Protein AF-A0A6C0PAR4-F1 (afdb_monomer_lite)

pLDDT: mean 92.07, std 6.23, range [54.81, 97.44]

Secondary structure (DSSP, 8-state):
-EEEEEEEETTEEEEEEEEEPPTT-SS--HHHHHHHHHHHHHHHHTT--S-EEEEHHHHHHHH--

Radius of gyration: 11.72 Å; chains: 1; bounding box: 29×17×30 Å

Organism: NCBI:txid2704463

Foldseek 3Di:
DFDWDWDDAPAGIEIEGGQDDDPPDPDGDPVLVVLVVVVSVVCNVVVPHDYHYYYSVVSVVVPVD

Sequence (65 aa):
MSTTITRHYMGGTLVISDVPLPEGNTEISAEDQQLIDKYVHVLDELHILGDIDVAFYEVKSKFSS

Structure (mmCIF, N/CA/C/O backbone):
data_AF-A0A6C0PAR4-F1
#
_entry.id   AF-A0A6C0PAR4-F1
#
loop_
_atom_site.group_PDB
_atom_site.id
_atom_site.type_symbol
_atom_site.label_atom_id
_atom_site.label_alt_id
_atom_site.label_comp_id
_atom_site.label_asym_id
_atom_site.label_entity_id
_atom_site.label_seq_id
_atom_site.pdbx_PDB_ins_code
_atom_site.Cartn_x
_atom_site.Cartn_y
_atom_site.Cartn_z
_atom_site.occupancy
_atom_site.B_iso_or_equiv
_atom_site.auth_seq_id
_atom_site.auth_comp_id
_atom_site.auth_asym_id
_atom_site.auth_atom_id
_atom_site.pdbx_PDB_model_num
ATOM 1 N N . MET A 1 1 ? 10.288 4.243 -13.671 1.00 83.06 1 MET A N 1
ATOM 2 C CA . MET A 1 1 ? 8.895 3.830 -13.965 1.00 83.06 1 MET A CA 1
ATOM 3 C C . MET A 1 1 ? 8.214 3.550 -12.638 1.00 83.06 1 MET A C 1
ATOM 5 O O . MET A 1 1 ? 8.924 3.275 -11.677 1.00 83.06 1 MET A O 1
ATOM 9 N N . SER A 1 2 ? 6.893 3.653 -12.557 1.00 89.50 2 SER A N 1
ATOM 10 C CA . SER A 1 2 ? 6.142 3.284 -11.356 1.00 89.50 2 SER A CA 1
ATOM 11 C C . SER A 1 2 ? 5.082 2.242 -11.690 1.00 89.50 2 SER A C 1
ATOM 13 O O . SER A 1 2 ? 4.699 2.083 -12.850 1.00 89.50 2 SER A O 1
ATOM 15 N N . THR A 1 3 ? 4.646 1.509 -10.673 1.00 94.06 3 THR A N 1
ATOM 16 C CA . THR A 1 3 ? 3.575 0.521 -10.770 1.00 94.06 3 THR A CA 1
ATOM 17 C C . THR A 1 3 ? 2.545 0.731 -9.664 1.00 94.06 3 THR A C 1
ATOM 19 O O . THR A 1 3 ? 2.798 1.432 -8.683 1.00 94.06 3 THR A O 1
ATOM 22 N N . THR A 1 4 ? 1.373 0.127 -9.840 1.00 95.25 4 THR A N 1
ATOM 23 C CA . THR A 1 4 ? 0.334 0.040 -8.809 1.00 95.25 4 THR A CA 1
ATOM 24 C C . THR A 1 4 ? 0.377 -1.347 -8.186 1.00 95.25 4 THR A C 1
ATOM 26 O O . THR A 1 4 ? 0.463 -2.345 -8.903 1.00 95.25 4 THR A O 1
ATOM 29 N N . ILE A 1 5 ? 0.317 -1.416 -6.859 1.00 94.56 5 ILE A N 1
ATOM 30 C CA . ILE A 1 5 ? 0.289 -2.675 -6.115 1.00 94.56 5 ILE A CA 1
ATOM 31 C C . ILE A 1 5 ? -1.041 -2.808 -5.396 1.00 94.56 5 ILE A C 1
ATOM 33 O O . ILE A 1 5 ? -1.465 -1.904 -4.687 1.00 94.56 5 ILE A O 1
ATOM 37 N N . THR A 1 6 ? -1.660 -3.976 -5.532 1.00 96.38 6 THR A N 1
ATOM 38 C CA . THR A 1 6 ? -2.849 -4.353 -4.771 1.00 96.38 6 THR A CA 1
ATOM 39 C C . THR A 1 6 ? -2.481 -5.433 -3.756 1.00 96.38 6 THR A C 1
ATOM 41 O O . THR A 1 6 ? -1.783 -6.406 -4.073 1.00 96.38 6 THR A O 1
ATOM 44 N N . ARG A 1 7 ? -2.932 -5.253 -2.516 1.00 94.44 7 ARG A N 1
ATOM 45 C CA . ARG A 1 7 ? -2.781 -6.199 -1.408 1.00 94.44 7 ARG A CA 1
ATOM 46 C C . ARG A 1 7 ? -4.116 -6.383 -0.708 1.00 94.44 7 ARG A C 1
ATOM 48 O O . ARG A 1 7 ? -4.874 -5.437 -0.554 1.00 94.44 7 ARG A O 1
ATOM 55 N N . HIS A 1 8 ? -4.381 -7.601 -0.262 1.00 94.19 8 HIS A N 1
ATOM 56 C CA . HIS A 1 8 ? -5.541 -7.895 0.570 1.00 94.19 8 HIS A CA 1
ATOM 57 C C . HIS A 1 8 ? -5.105 -7.996 2.025 1.00 94.19 8 HIS A C 1
ATOM 59 O O . HIS A 1 8 ? -4.022 -8.507 2.312 1.00 94.19 8 HIS A O 1
ATOM 65 N N . TYR A 1 9 ? -5.961 -7.513 2.9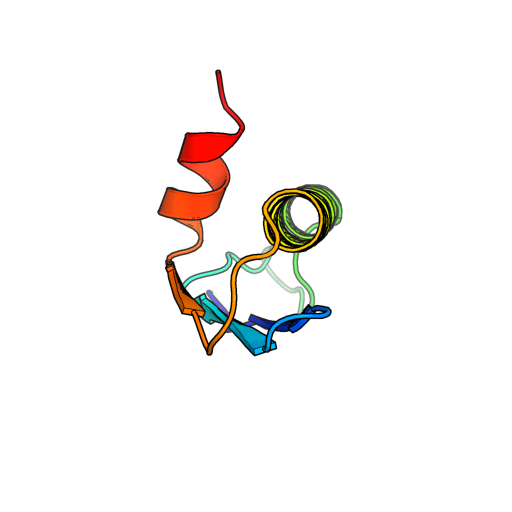14 1.00 93.12 9 TYR A N 1
ATOM 66 C CA . TYR A 1 9 ? -5.799 -7.584 4.362 1.00 93.12 9 TYR A CA 1
ATOM 67 C C . TYR A 1 9 ? -7.148 -7.975 4.990 1.00 93.12 9 TYR A C 1
ATOM 69 O O . TYR A 1 9 ? -8.149 -8.076 4.277 1.00 93.12 9 TYR A O 1
ATOM 77 N N . MET A 1 10 ? -7.211 -8.255 6.295 1.00 91.38 10 MET A N 1
ATOM 78 C CA . MET A 1 10 ? -8.421 -8.811 6.926 1.00 91.38 10 MET A CA 1
ATOM 79 C C . MET A 1 10 ? -9.667 -7.935 6.741 1.00 91.38 10 MET A C 1
ATOM 81 O O . MET A 1 10 ? -10.780 -8.459 6.703 1.00 91.38 10 MET A O 1
ATOM 85 N N . GLY A 1 11 ? -9.487 -6.617 6.654 1.00 89.88 11 GLY A N 1
ATOM 86 C CA . GLY A 1 11 ? -10.578 -5.650 6.585 1.00 89.88 11 GLY A CA 1
ATOM 87 C C . GLY A 1 11 ? -10.976 -5.183 5.186 1.00 89.88 11 GLY A C 1
ATOM 88 O O . GLY A 1 11 ? -11.996 -4.501 5.072 1.00 89.88 11 GLY A O 1
ATOM 89 N N . GLY A 1 12 ? -10.215 -5.528 4.141 1.00 95.00 12 GLY A N 1
ATOM 90 C CA . GLY A 1 12 ? -10.475 -5.058 2.779 1.00 95.00 12 GLY A CA 1
ATOM 91 C C . GLY A 1 12 ? -9.274 -5.154 1.838 1.00 95.00 12 GLY A C 1
ATOM 92 O O . GLY A 1 12 ? -8.423 -6.042 1.956 1.00 95.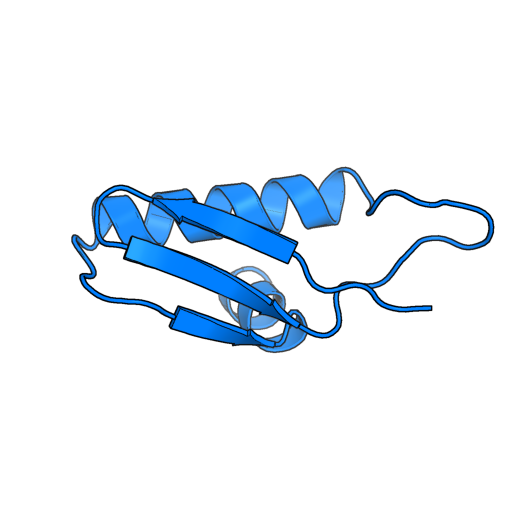00 12 GLY A O 1
ATOM 93 N N . THR A 1 13 ? -9.225 -4.242 0.867 1.00 96.75 13 THR A N 1
ATOM 94 C CA . THR A 1 13 ? -8.164 -4.175 -0.143 1.00 96.75 13 THR A CA 1
ATOM 95 C C . THR A 1 13 ? -7.369 -2.883 -0.012 1.00 96.75 13 THR A C 1
ATOM 97 O O . THR A 1 13 ? -7.924 -1.793 0.044 1.00 96.75 13 THR A O 1
ATOM 100 N N . LEU A 1 14 ? -6.048 -3.001 0.001 1.00 96.81 14 LEU A N 1
ATOM 101 C CA . LEU A 1 14 ? -5.110 -1.893 -0.055 1.00 96.81 14 LEU A CA 1
ATOM 102 C C . LEU A 1 14 ? -4.580 -1.752 -1.488 1.00 96.81 14 LEU A C 1
ATOM 104 O O . LEU A 1 14 ? -3.939 -2.665 -2.015 1.00 96.81 14 LEU A O 1
ATOM 108 N N . VAL A 1 15 ? -4.813 -0.598 -2.101 1.00 97.44 15 VAL A N 1
ATOM 109 C CA . VAL A 1 15 ? -4.287 -0.201 -3.407 1.00 97.44 15 VAL A CA 1
ATOM 110 C C . VAL A 1 15 ? -3.240 0.887 -3.198 1.00 97.44 15 VAL A C 1
ATOM 112 O O . VAL A 1 15 ? -3.493 1.910 -2.566 1.00 97.44 15 VAL A O 1
ATOM 115 N N . ILE A 1 16 ? -2.042 0.650 -3.724 1.00 96.62 16 ILE A N 1
ATOM 116 C CA . ILE A 1 16 ? -0.878 1.511 -3.533 1.00 96.62 16 ILE A CA 1
ATOM 117 C C . ILE A 1 16 ? -0.411 2.004 -4.894 1.00 96.62 16 ILE A C 1
ATOM 119 O O . ILE A 1 16 ? 0.070 1.207 -5.706 1.00 96.62 16 ILE A O 1
ATOM 123 N N . SER A 1 17 ? -0.547 3.303 -5.148 1.00 96.75 17 SER A N 1
ATOM 124 C CA . SER A 1 17 ? -0.092 3.927 -6.392 1.00 96.75 17 SER A CA 1
ATOM 125 C C . SER A 1 17 ? 1.367 4.376 -6.304 1.00 96.75 17 SER A C 1
ATOM 127 O O . SER A 1 17 ? 1.936 4.526 -5.222 1.00 96.75 17 SER A O 1
ATOM 129 N N . ASP A 1 18 ? 1.972 4.619 -7.467 1.00 94.88 18 ASP A N 1
ATOM 130 C CA . ASP A 1 18 ? 3.287 5.259 -7.598 1.00 94.88 18 ASP A CA 1
ATOM 131 C C . ASP A 1 18 ? 4.446 4.513 -6.921 1.00 94.88 18 ASP A C 1
ATOM 133 O O . ASP A 1 18 ? 5.432 5.121 -6.497 1.00 94.88 18 ASP A O 1
ATOM 137 N N . VAL A 1 19 ? 4.367 3.181 -6.853 1.00 94.12 19 VAL A N 1
ATOM 138 C CA . VAL A 1 19 ? 5.456 2.367 -6.305 1.00 94.12 19 VAL A CA 1
ATOM 139 C C . VAL A 1 19 ? 6.612 2.345 -7.313 1.00 94.12 19 VAL A C 1
ATOM 141 O O . VAL A 1 19 ? 6.399 1.954 -8.466 1.00 94.12 19 VAL A O 1
ATOM 144 N N . PRO A 1 20 ? 7.827 2.783 -6.941 1.00 93.12 20 PRO A N 1
ATOM 145 C CA . PRO A 1 20 ? 8.948 2.868 -7.862 1.00 93.12 20 PRO A CA 1
ATOM 146 C C . PRO A 1 20 ? 9.390 1.474 -8.315 1.00 93.12 20 PRO A C 1
ATOM 148 O O . PRO A 1 20 ? 9.572 0.564 -7.509 1.00 93.12 20 PRO A O 1
ATOM 151 N N . LEU A 1 21 ? 9.601 1.325 -9.622 1.00 92.12 21 LEU A N 1
ATOM 152 C CA . LEU A 1 21 ? 10.255 0.156 -10.198 1.00 92.12 21 LEU A CA 1
ATOM 153 C C . LEU A 1 21 ? 11.754 0.446 -10.372 1.00 92.12 21 LEU A C 1
ATOM 155 O O . LEU A 1 21 ? 12.092 1.474 -10.977 1.00 92.12 21 LEU A O 1
ATOM 159 N N . PRO A 1 22 ? 12.649 -0.439 -9.896 1.00 89.12 22 PRO A N 1
ATOM 160 C CA . PRO A 1 22 ? 14.071 -0.364 -10.196 1.00 89.12 22 PRO A CA 1
ATOM 161 C C . PRO A 1 22 ? 14.304 -0.391 -11.711 1.00 89.12 22 PRO A C 1
ATOM 163 O O . PRO A 1 22 ? 13.569 -1.043 -12.457 1.00 89.12 22 PRO A O 1
ATOM 166 N N . GLU A 1 23 ? 15.337 0.304 -12.185 1.00 85.62 23 GLU A N 1
ATOM 167 C CA . GLU A 1 23 ? 15.636 0.355 -13.619 1.00 85.62 23 GLU A CA 1
ATOM 168 C C . GLU A 1 23 ? 15.850 -1.052 -14.196 1.00 85.62 23 GLU A C 1
ATOM 170 O O . GLU A 1 23 ? 16.571 -1.875 -13.631 1.00 85.62 23 GLU A O 1
ATOM 175 N N . GLY A 1 24 ? 15.177 -1.340 -15.313 1.00 84.81 24 GLY A N 1
ATOM 176 C CA . GLY A 1 24 ? 15.240 -2.640 -15.986 1.00 84.81 24 GLY A CA 1
ATOM 177 C C . GLY A 1 24 ? 14.485 -3.782 -15.296 1.00 84.81 24 GLY A C 1
ATOM 178 O O . GLY A 1 24 ? 14.527 -4.898 -15.807 1.00 84.81 24 GLY A O 1
ATOM 179 N N . ASN A 1 25 ? 13.788 -3.529 -14.183 1.00 83.25 25 ASN A N 1
ATOM 180 C CA . ASN A 1 25 ? 13.028 -4.546 -13.457 1.00 83.25 25 ASN A CA 1
ATOM 181 C C . ASN A 1 25 ? 11.517 -4.392 -13.658 1.00 83.25 25 ASN A C 1
ATOM 183 O O . ASN A 1 25 ? 10.985 -3.291 -13.796 1.00 83.25 25 ASN A O 1
ATOM 187 N N . THR A 1 26 ? 10.820 -5.527 -13.643 1.00 84.12 26 THR A N 1
ATOM 188 C CA . THR A 1 26 ? 9.350 -5.605 -13.647 1.00 84.12 26 THR A CA 1
ATOM 189 C C . THR A 1 26 ? 8.762 -5.685 -12.241 1.00 84.12 26 THR A C 1
ATOM 191 O O . THR A 1 26 ? 7.549 -5.588 -12.073 1.00 84.12 26 THR A O 1
ATOM 194 N N . GLU A 1 27 ? 9.616 -5.877 -11.239 1.00 88.56 27 GLU A N 1
ATOM 195 C CA . GLU A 1 27 ? 9.257 -6.077 -9.840 1.00 88.56 27 GLU A CA 1
ATOM 196 C C . GLU A 1 27 ? 9.807 -4.935 -8.987 1.00 88.56 27 GLU A C 1
ATOM 198 O O . GLU A 1 27 ? 10.831 -4.336 -9.314 1.00 88.56 27 GLU A O 1
ATOM 203 N N . ILE A 1 28 ? 9.113 -4.625 -7.895 1.00 92.12 28 ILE A N 1
ATOM 204 C CA . ILE A 1 28 ? 9.560 -3.618 -6.931 1.00 92.12 28 ILE A CA 1
ATOM 205 C C . ILE A 1 28 ? 10.731 -4.139 -6.094 1.00 92.12 28 ILE A C 1
ATOM 207 O O . ILE A 1 28 ? 11.003 -5.338 -6.054 1.00 92.12 28 ILE A O 1
ATOM 211 N N . SER A 1 29 ? 11.432 -3.236 -5.409 1.00 92.62 29 SER A N 1
ATOM 212 C CA . SER A 1 29 ? 12.530 -3.638 -4.533 1.00 92.62 29 SER A CA 1
ATOM 213 C C . SER A 1 29 ? 12.028 -4.445 -3.325 1.00 92.62 29 SER A C 1
ATOM 215 O O . SER A 1 29 ? 10.909 -4.248 -2.845 1.00 92.62 29 SER A O 1
ATOM 217 N N . ALA A 1 30 ? 12.879 -5.326 -2.789 1.00 92.12 30 ALA A N 1
ATOM 218 C CA . ALA A 1 30 ? 12.565 -6.079 -1.572 1.00 92.12 30 ALA A CA 1
ATOM 219 C C . ALA A 1 30 ? 12.315 -5.157 -0.361 1.00 92.12 30 ALA A C 1
ATOM 221 O O . ALA A 1 30 ? 11.482 -5.472 0.484 1.00 92.12 30 ALA A O 1
ATOM 222 N N . GLU A 1 31 ? 12.999 -4.009 -0.294 1.00 91.69 31 GLU A N 1
ATOM 223 C CA . GLU A 1 31 ? 12.791 -2.998 0.752 1.00 91.69 31 GLU A CA 1
ATOM 224 C C . GLU A 1 31 ? 11.384 -2.391 0.665 1.00 91.69 31 GLU A C 1
ATOM 226 O O . GLU A 1 31 ? 10.664 -2.329 1.662 1.00 91.69 31 GLU A O 1
ATOM 231 N N . ASP A 1 32 ? 10.960 -1.993 -0.537 1.00 92.44 32 ASP A N 1
ATOM 232 C CA . ASP A 1 32 ? 9.625 -1.437 -0.746 1.00 92.44 32 ASP A CA 1
ATOM 233 C C . ASP A 1 32 ? 8.544 -2.497 -0.481 1.00 92.44 32 ASP A C 1
ATOM 235 O O . ASP A 1 32 ? 7.500 -2.188 0.094 1.00 92.44 32 ASP A O 1
ATOM 239 N N . GLN A 1 33 ? 8.812 -3.764 -0.816 1.00 92.94 33 GLN A N 1
ATOM 240 C CA . GLN A 1 33 ? 7.901 -4.872 -0.535 1.00 92.94 33 GLN A CA 1
ATOM 241 C C . GLN A 1 33 ? 7.723 -5.093 0.972 1.00 92.94 33 GLN A C 1
ATOM 243 O O . GLN A 1 33 ? 6.591 -5.170 1.444 1.00 92.94 33 GLN A O 1
ATOM 248 N N . GLN A 1 34 ? 8.815 -5.091 1.742 1.00 94.31 34 GLN A N 1
ATOM 249 C CA . GLN A 1 34 ? 8.761 -5.177 3.205 1.00 94.31 34 GLN A CA 1
ATOM 250 C C . GLN A 1 34 ? 7.975 -4.020 3.829 1.00 94.31 34 GLN A C 1
ATOM 252 O O . GLN A 1 34 ? 7.254 -4.212 4.808 1.00 94.31 34 GLN A O 1
ATOM 257 N N . LEU A 1 35 ? 8.101 -2.816 3.271 1.00 94.25 35 LEU A N 1
ATOM 258 C CA . LEU A 1 35 ? 7.396 -1.638 3.762 1.00 94.25 35 LEU A CA 1
ATOM 259 C C . LEU A 1 35 ? 5.883 -1.729 3.501 1.00 94.25 35 LEU A C 1
ATOM 261 O O . LEU A 1 35 ? 5.085 -1.383 4.373 1.00 94.25 35 LEU A O 1
ATOM 265 N N . ILE A 1 36 ? 5.490 -2.254 2.338 1.00 94.50 36 ILE A N 1
ATOM 266 C CA . ILE A 1 36 ? 4.090 -2.540 1.997 1.00 94.50 36 ILE A CA 1
ATOM 267 C C . ILE A 1 36 ? 3.511 -3.616 2.919 1.00 94.50 36 ILE A C 1
ATOM 269 O O . ILE A 1 36 ? 2.438 -3.416 3.488 1.00 94.50 36 ILE A O 1
ATOM 273 N N . ASP A 1 37 ? 4.226 -4.723 3.115 1.00 94.81 37 ASP A N 1
ATOM 274 C CA . ASP A 1 37 ? 3.769 -5.821 3.972 1.00 94.81 37 ASP A CA 1
ATOM 275 C C . ASP A 1 37 ? 3.640 -5.365 5.437 1.00 94.81 37 ASP A C 1
ATOM 277 O O . ASP A 1 37 ? 2.676 -5.705 6.125 1.00 94.81 37 ASP A O 1
ATOM 281 N N . LYS A 1 38 ? 4.552 -4.502 5.906 1.00 95.38 38 LYS A N 1
ATOM 282 C CA . LYS A 1 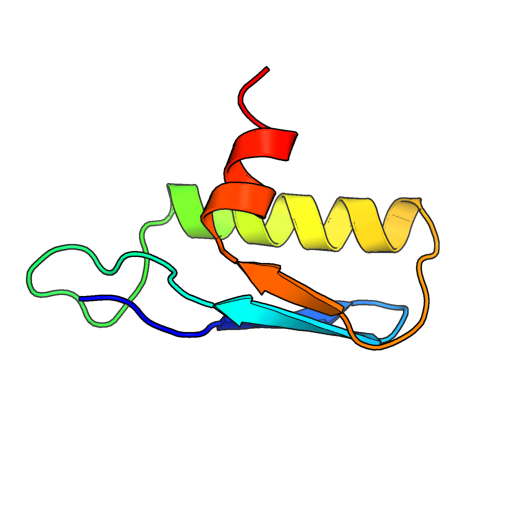38 ? 4.448 -3.861 7.223 1.00 95.38 38 LYS A CA 1
ATOM 283 C C . LYS A 1 38 ? 3.204 -2.979 7.332 1.00 95.38 38 LYS A C 1
ATOM 285 O O . LYS A 1 38 ? 2.568 -2.96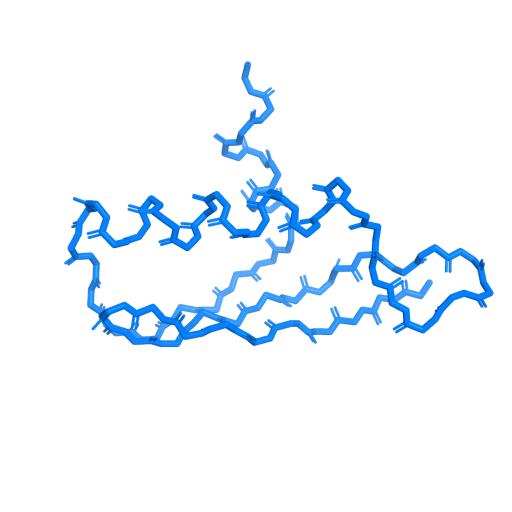2 8.384 1.00 95.38 38 LYS A O 1
ATOM 290 N N . TYR A 1 39 ? 2.843 -2.254 6.275 1.00 95.06 39 TYR A N 1
ATOM 291 C CA . TYR A 1 39 ? 1.636 -1.429 6.279 1.00 95.06 39 TYR A CA 1
ATOM 292 C C . TYR A 1 39 ? 0.362 -2.268 6.335 1.00 95.06 39 TYR A C 1
ATOM 294 O O . TYR A 1 39 ? -0.513 -1.966 7.139 1.00 95.06 39 TYR A O 1
ATOM 302 N N . VAL A 1 40 ? 0.297 -3.355 5.563 1.00 95.44 40 VAL A N 1
ATOM 303 C CA . VAL A 1 40 ? -0.795 -4.338 5.639 1.00 95.44 40 VAL A CA 1
ATOM 304 C C . VAL A 1 40 ? -0.958 -4.858 7.066 1.00 95.44 40 VAL A C 1
ATOM 306 O O . VAL A 1 40 ? -2.055 -4.803 7.614 1.00 95.44 40 VAL A O 1
ATOM 309 N N . HIS A 1 41 ? 0.142 -5.259 7.705 1.00 94.81 41 HIS A N 1
ATOM 310 C CA . HIS A 1 41 ? 0.100 -5.744 9.082 1.00 94.81 41 HIS A CA 1
ATOM 311 C C . HIS A 1 41 ? -0.418 -4.685 10.070 1.00 94.81 41 HIS A C 1
ATOM 313 O O . HIS A 1 41 ? -1.210 -4.999 10.951 1.00 94.81 41 HIS A O 1
ATOM 319 N N . VAL A 1 42 ? -0.038 -3.413 9.903 1.00 94.25 42 VAL A N 1
ATOM 320 C CA . VAL A 1 42 ? -0.571 -2.312 10.727 1.00 94.25 42 VAL A CA 1
ATOM 321 C C . VAL A 1 42 ? -2.078 -2.125 10.523 1.00 94.25 42 VAL A C 1
ATOM 323 O O . VAL A 1 42 ? -2.786 -1.857 11.491 1.00 94.25 42 VAL A O 1
ATOM 326 N N . LEU A 1 43 ? -2.585 -2.258 9.295 1.00 94.75 43 LEU A N 1
ATOM 327 C CA . LEU A 1 43 ? -4.024 -2.162 9.024 1.00 94.75 43 LEU A CA 1
ATOM 328 C C . LEU A 1 43 ? -4.807 -3.286 9.713 1.00 94.75 43 LEU A C 1
ATOM 330 O O . LEU A 1 43 ? -5.880 -3.023 10.261 1.00 94.75 43 LEU A O 1
ATOM 334 N N . ASP A 1 44 ? -4.247 -4.498 9.722 1.00 94.50 44 ASP A N 1
ATOM 335 C CA . ASP A 1 44 ? -4.818 -5.652 10.418 1.00 94.50 44 ASP A CA 1
ATOM 336 C C . ASP A 1 44 ? -4.842 -5.446 11.940 1.00 94.50 44 ASP A C 1
ATOM 338 O O . ASP A 1 44 ? -5.894 -5.600 12.560 1.00 94.50 44 ASP A O 1
ATOM 342 N N . GLU A 1 45 ? -3.723 -5.022 12.536 1.00 94.56 45 GLU A N 1
ATOM 343 C CA . GLU A 1 45 ? -3.609 -4.757 13.982 1.00 94.56 45 GLU A CA 1
ATOM 344 C C . GLU A 1 45 ? -4.556 -3.641 14.453 1.00 94.56 45 GLU A C 1
ATOM 346 O O . GLU A 1 45 ? -5.080 -3.671 15.567 1.00 94.56 45 GLU A O 1
ATOM 351 N N . LEU A 1 4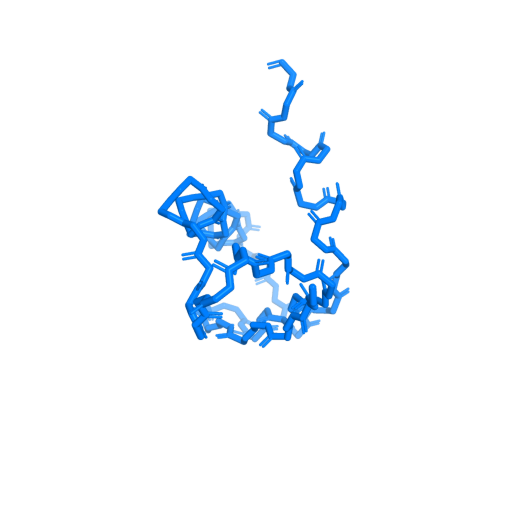6 ? -4.798 -2.642 13.601 1.00 94.12 46 LEU A N 1
ATOM 352 C CA . LEU A 1 46 ? -5.721 -1.542 13.883 1.00 94.12 46 LEU A CA 1
ATOM 353 C C . LEU A 1 46 ? -7.183 -1.877 13.562 1.00 94.12 46 LEU A C 1
ATOM 355 O O . LEU A 1 46 ? -8.051 -1.029 13.776 1.00 94.12 46 LEU A O 1
ATOM 359 N N . HIS A 1 47 ? -7.468 -3.084 13.061 1.00 92.31 47 HIS A N 1
ATOM 360 C CA . HIS A 1 47 ? -8.801 -3.514 12.640 1.00 92.31 47 HIS A CA 1
ATOM 361 C C . HIS A 1 47 ? -9.480 -2.522 11.680 1.00 92.31 47 HIS A C 1
ATOM 363 O O . HIS A 1 47 ? -10.688 -2.279 11.765 1.00 92.31 47 HIS A O 1
ATOM 369 N N . ILE A 1 48 ? -8.705 -1.918 10.774 1.00 93.00 48 ILE A N 1
ATOM 370 C CA . ILE A 1 48 ? -9.262 -1.016 9.764 1.00 93.00 48 ILE A CA 1
ATOM 371 C C . ILE A 1 48 ? -10.141 -1.831 8.817 1.00 93.00 48 ILE A C 1
ATOM 373 O O . ILE A 1 48 ? -9.771 -2.928 8.420 1.00 93.00 48 ILE A O 1
ATOM 377 N N . LEU A 1 49 ? -11.301 -1.300 8.443 1.00 93.69 49 LEU A N 1
ATOM 378 C CA . LEU A 1 49 ? -12.230 -1.940 7.513 1.00 93.69 49 LEU A CA 1
ATOM 379 C C . LEU A 1 49 ? -12.415 -1.067 6.270 1.00 93.69 49 LEU A C 1
ATOM 381 O O . LEU A 1 49 ? -12.379 0.160 6.370 1.00 93.69 49 LEU A O 1
ATOM 385 N N . GLY A 1 50 ? -12.693 -1.705 5.135 1.00 92.94 50 GLY A N 1
ATOM 386 C CA . GLY A 1 50 ? -12.940 -1.045 3.854 1.00 92.94 50 GLY A CA 1
ATOM 387 C C . GLY A 1 50 ? -11.731 -1.058 2.925 1.00 92.94 50 GLY A C 1
ATOM 388 O O . GLY A 1 50 ? -10.665 -1.540 3.286 1.00 92.94 50 GLY A O 1
ATOM 389 N N . ASP A 1 51 ? -11.916 -0.554 1.710 1.00 95.81 51 ASP A N 1
ATOM 390 C CA . ASP A 1 51 ? -10.828 -0.428 0.744 1.00 95.81 51 ASP A CA 1
ATOM 391 C C . ASP A 1 51 ? -10.058 0.881 0.971 1.00 95.81 51 ASP A C 1
ATOM 393 O O . ASP A 1 51 ? -10.638 1.908 1.337 1.00 95.81 51 ASP A O 1
ATOM 397 N N . ILE A 1 52 ? -8.741 0.833 0.778 1.00 95.88 52 ILE A N 1
ATOM 398 C CA . ILE A 1 52 ? -7.827 1.958 0.981 1.00 95.88 52 ILE A CA 1
ATOM 399 C C . ILE A 1 52 ? -7.030 2.185 -0.294 1.00 95.88 52 ILE A C 1
ATOM 401 O O . ILE A 1 52 ? -6.277 1.310 -0.713 1.00 95.88 52 ILE A O 1
ATOM 405 N N . ASP A 1 53 ? -7.114 3.397 -0.830 1.00 96.81 53 ASP A N 1
ATOM 406 C CA . ASP A 1 53 ? -6.255 3.896 -1.899 1.00 96.81 53 ASP A CA 1
ATOM 407 C C . ASP A 1 53 ? -5.248 4.892 -1.314 1.00 96.81 53 ASP A C 1
ATOM 409 O O . ASP A 1 53 ? -5.629 5.863 -0.656 1.00 96.81 53 ASP A O 1
ATOM 413 N N . VAL A 1 54 ? -3.954 4.646 -1.518 1.00 96.12 54 VAL A N 1
ATOM 414 C CA . VAL A 1 54 ? -2.875 5.467 -0.948 1.00 96.12 54 VAL A CA 1
ATOM 415 C C . VAL A 1 54 ? -1.683 5.553 -1.898 1.00 96.12 54 VAL A C 1
ATOM 417 O O . VAL A 1 54 ? -1.377 4.599 -2.613 1.00 96.12 54 VAL A O 1
ATOM 420 N N . ALA A 1 55 ? -0.961 6.672 -1.898 1.00 96.44 55 ALA A N 1
ATOM 421 C CA . ALA A 1 55 ? 0.277 6.779 -2.663 1.00 96.44 55 ALA A CA 1
ATOM 422 C C . ALA A 1 55 ? 1.468 6.185 -1.894 1.00 96.44 55 ALA A C 1
ATOM 424 O O . ALA A 1 55 ? 1.571 6.298 -0.670 1.00 96.44 55 ALA A O 1
ATOM 425 N N . PHE A 1 56 ? 2.434 5.594 -2.604 1.00 95.44 56 PHE A N 1
ATOM 426 C CA . PHE A 1 56 ? 3.570 4.922 -1.966 1.00 95.44 56 PHE A CA 1
ATOM 427 C C . PHE A 1 56 ? 4.390 5.835 -1.038 1.00 95.44 56 PHE A C 1
ATOM 429 O O . PHE A 1 56 ? 4.861 5.396 0.014 1.00 95.44 56 PHE A O 1
ATOM 436 N N . TYR A 1 57 ? 4.522 7.124 -1.373 1.00 94.44 57 TYR A N 1
ATOM 437 C CA . TYR A 1 57 ? 5.243 8.082 -0.529 1.00 94.44 57 TYR A CA 1
ATOM 438 C C . TYR A 1 57 ? 4.574 8.281 0.842 1.00 94.44 57 TYR A C 1
ATOM 440 O O . TYR A 1 57 ? 5.271 8.490 1.836 1.00 94.44 57 TYR A O 1
ATOM 448 N N . GLU A 1 58 ? 3.243 8.188 0.919 1.00 93.88 58 GLU A N 1
ATOM 449 C CA . GLU A 1 58 ? 2.498 8.309 2.175 1.00 93.88 58 GLU A CA 1
ATOM 450 C C . GLU A 1 58 ? 2.757 7.097 3.065 1.00 93.88 58 GLU A C 1
ATOM 452 O O . GLU A 1 58 ? 2.923 7.241 4.277 1.00 93.88 58 GLU A O 1
ATOM 457 N N . VAL A 1 59 ? 2.863 5.910 2.458 1.00 93.06 59 VAL A N 1
ATOM 458 C CA . VAL A 1 59 ? 3.248 4.690 3.169 1.00 93.06 59 VAL A CA 1
ATOM 459 C C . VAL A 1 59 ? 4.677 4.826 3.699 1.00 93.06 59 VAL A C 1
ATOM 461 O O . VAL A 1 59 ? 4.889 4.630 4.895 1.00 93.06 59 VAL A O 1
ATOM 464 N N . LYS A 1 60 ? 5.652 5.247 2.873 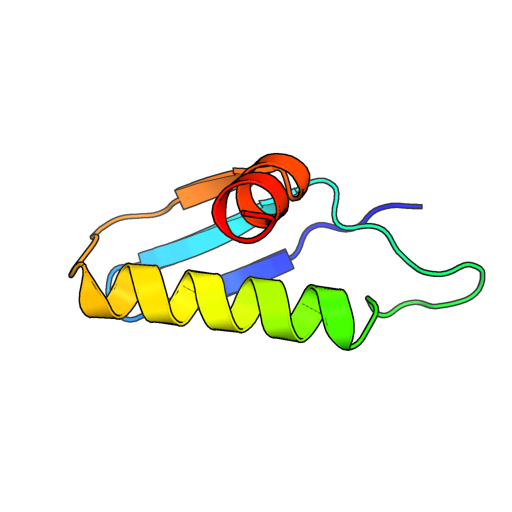1.00 92.38 60 LYS A N 1
ATOM 465 C CA . LYS A 1 60 ? 7.041 5.460 3.340 1.00 92.38 60 LYS A CA 1
ATOM 466 C C . LYS A 1 60 ? 7.104 6.468 4.488 1.00 92.38 60 LYS A C 1
ATOM 468 O O . LYS A 1 60 ? 7.736 6.196 5.507 1.00 92.38 60 LYS A O 1
ATOM 473 N N . SER A 1 61 ? 6.387 7.587 4.372 1.00 91.12 61 SER A N 1
ATOM 474 C CA . SER A 1 61 ? 6.375 8.632 5.400 1.00 91.12 61 SER A CA 1
ATOM 475 C C . SER A 1 61 ? 5.873 8.147 6.765 1.00 91.12 61 SER A C 1
ATOM 477 O O . SER A 1 61 ? 6.246 8.743 7.772 1.00 91.12 61 SER A O 1
ATOM 479 N N . LYS A 1 62 ? 5.054 7.087 6.830 1.00 87.56 62 LYS A N 1
ATOM 480 C CA . LYS A 1 62 ? 4.588 6.501 8.100 1.00 87.56 62 LYS A CA 1
ATOM 481 C C . LYS A 1 62 ? 5.652 5.661 8.814 1.00 87.56 62 LYS A C 1
ATOM 483 O O . LYS A 1 62 ? 5.516 5.424 10.010 1.00 87.56 62 LYS A O 1
ATOM 488 N N . PHE A 1 63 ? 6.685 5.200 8.105 1.00 84.94 63 PHE A N 1
ATOM 489 C CA . PHE A 1 63 ? 7.690 4.274 8.642 1.00 84.94 63 PHE A CA 1
ATOM 490 C C . PHE A 1 63 ? 9.109 4.840 8.705 1.00 84.94 63 PHE A C 1
ATOM 492 O O . PHE A 1 63 ? 9.962 4.219 9.332 1.00 84.94 63 PHE A O 1
ATOM 499 N N . SER A 1 64 ? 9.370 5.994 8.093 1.00 74.19 64 SER A N 1
ATOM 500 C CA . SER A 1 64 ? 10.682 6.655 8.091 1.00 74.19 64 SER A CA 1
ATOM 501 C C . SER A 1 64 ? 10.913 7.616 9.278 1.00 74.19 64 SER A C 1
ATOM 503 O O . SER A 1 64 ? 11.589 8.627 9.100 1.00 74.19 64 SER A O 1
ATOM 505 N N . SER A 1 65 ? 10.351 7.333 10.464 1.00 54.81 65 SER A N 1
ATOM 506 C CA . SER A 1 65 ? 10.667 8.054 11.721 1.00 54.81 65 SER A CA 1
ATOM 507 C C . SER A 1 65 ? 11.885 7.488 12.437 1.00 54.81 65 SER A C 1
ATOM 509 O O . SER A 1 65 ? 12.024 6.246 12.460 1.00 54.81 65 SER A O 1
#